Protein AF-A0A2V6VS79-F1 (afdb_monomer_lite)

Secondary structure (DSSP, 8-state):
-------------------------------------EEEEETTT--EEEE-TTS-EEEE-SSS-TTTT-EEE---TT--EEE--TTHHHHTT---

pLDDT: mean 74.75, std 19.58, range [38.62, 95.44]

Structure (mmCIF, N/CA/C/O backbone):
data_AF-A0A2V6VS79-F1
#
_entry.id   AF-A0A2V6VS79-F1
#
loop_
_atom_site.group_PDB
_atom_site.id
_atom_site.type_symbol
_atom_site.label_atom_id
_atom_site.label_alt_id
_atom_site.label_comp_id
_atom_site.label_asym_id
_atom_site.label_entity_id
_atom_site.label_seq_id
_atom_site.pdbx_PDB_ins_code
_atom_site.Cartn_x
_atom_site.Cartn_y
_atom_site.Cartn_z
_atom_site.occupancy
_atom_site.B_iso_or_equiv
_atom_site.auth_seq_id
_atom_site.auth_comp_id
_atom_site.auth_asym_id
_atom_site.auth_atom_id
_atom_site.pdbx_PDB_model_num
ATOM 1 N N . MET A 1 1 ? 52.216 -30.504 72.335 1.00 40.34 1 MET A N 1
ATOM 2 C CA . MET A 1 1 ? 50.969 -30.058 72.998 1.00 40.34 1 MET A CA 1
ATOM 3 C C . MET A 1 1 ? 49.984 -29.665 71.907 1.00 40.34 1 MET A C 1
ATOM 5 O O . MET A 1 1 ? 50.450 -29.268 70.844 1.00 40.34 1 MET A O 1
ATOM 9 N N . LEU A 1 2 ? 48.684 -29.865 72.135 1.00 44.78 2 LEU A N 1
ATOM 10 C CA . LEU A 1 2 ? 47.596 -29.441 71.239 1.00 44.78 2 LEU A CA 1
ATOM 11 C C . LEU A 1 2 ? 47.118 -28.012 71.590 1.00 44.78 2 LEU A C 1
ATOM 13 O O . LEU A 1 2 ? 47.673 -27.411 72.509 1.00 44.78 2 LEU A O 1
ATOM 17 N N . GLU A 1 3 ? 46.053 -27.561 70.906 1.00 38.62 3 GLU A N 1
ATOM 18 C CA . GLU A 1 3 ? 45.271 -26.323 71.113 1.00 38.62 3 GLU A CA 1
ATOM 19 C C . GLU A 1 3 ? 45.996 -25.029 70.654 1.00 38.62 3 GLU A C 1
ATOM 21 O O . GLU A 1 3 ? 47.170 -24.845 70.950 1.00 38.62 3 GLU A O 1
ATOM 26 N N . ALA A 1 4 ? 45.419 -24.051 69.935 1.00 41.91 4 ALA A N 1
ATOM 27 C CA . ALA A 1 4 ? 44.127 -23.865 69.243 1.00 41.91 4 ALA A CA 1
ATOM 28 C C . ALA A 1 4 ? 44.305 -22.722 68.183 1.00 41.91 4 ALA A C 1
ATOM 30 O O . ALA A 1 4 ? 45.371 -22.114 68.138 1.00 41.91 4 ALA A O 1
ATOM 31 N N . GLY A 1 5 ? 43.367 -22.326 67.306 1.00 38.66 5 GLY A N 1
ATOM 32 C CA . GLY A 1 5 ? 42.031 -22.846 66.982 1.00 38.66 5 GLY A CA 1
ATOM 33 C C . GLY A 1 5 ? 41.189 -21.887 66.101 1.00 38.66 5 GLY A C 1
ATOM 34 O O . GLY A 1 5 ? 41.065 -20.717 66.427 1.00 38.66 5 GLY A O 1
ATOM 35 N N . LEU A 1 6 ? 40.564 -22.435 65.045 1.00 45.84 6 LEU A N 1
ATOM 36 C CA . LEU A 1 6 ? 39.302 -22.017 64.383 1.00 45.84 6 LEU A CA 1
ATOM 37 C C . LEU A 1 6 ? 39.086 -20.600 63.754 1.00 45.84 6 LEU A C 1
ATOM 39 O O . LEU A 1 6 ? 39.054 -19.584 64.430 1.00 45.84 6 LEU A O 1
ATOM 43 N N . LEU A 1 7 ? 38.647 -20.647 62.478 1.00 45.94 7 LEU A N 1
ATOM 44 C CA . LEU A 1 7 ? 37.701 -19.760 61.750 1.00 45.94 7 LEU A CA 1
ATOM 45 C C . LEU A 1 7 ? 38.087 -18.309 61.370 1.00 45.94 7 LEU A C 1
ATOM 47 O O . LEU A 1 7 ? 38.428 -17.479 62.200 1.00 45.94 7 LEU A O 1
ATOM 51 N N . GLY A 1 8 ? 37.866 -17.971 60.087 1.00 38.97 8 GLY A N 1
ATOM 52 C CA . GLY A 1 8 ? 37.986 -16.604 59.557 1.00 38.97 8 GLY A CA 1
ATOM 53 C C . GLY A 1 8 ? 37.641 -16.465 58.064 1.00 38.97 8 GLY A C 1
ATOM 54 O O . GLY A 1 8 ? 38.537 -16.412 57.235 1.00 38.97 8 GLY A O 1
ATOM 55 N N . GLY A 1 9 ? 36.340 -16.435 57.743 1.00 44.62 9 GLY A N 1
ATOM 56 C CA . GLY A 1 9 ? 35.701 -15.893 56.523 1.00 44.62 9 GLY A CA 1
ATOM 57 C C . GLY A 1 9 ? 36.444 -15.855 55.171 1.00 44.62 9 GLY A C 1
ATOM 58 O O . GLY A 1 9 ? 37.299 -15.008 54.931 1.00 44.62 9 GLY A O 1
ATOM 59 N N . LYS A 1 10 ? 35.957 -16.637 54.195 1.00 52.41 10 LYS A N 1
ATOM 60 C CA . LYS A 1 10 ? 36.195 -16.388 52.760 1.00 52.41 10 LYS A CA 1
ATOM 61 C C . LYS A 1 10 ? 35.419 -15.141 52.314 1.00 52.41 10 LYS A C 1
ATOM 63 O O . LYS A 1 10 ? 34.197 -15.207 52.244 1.00 52.41 10 LYS A O 1
ATOM 68 N N . HIS A 1 11 ? 36.105 -14.059 51.958 1.00 48.03 11 HIS A N 1
ATOM 69 C CA . HIS A 1 11 ? 35.496 -12.900 51.296 1.00 48.03 11 HIS A CA 1
ATOM 70 C C . HIS A 1 11 ? 36.250 -12.604 49.995 1.00 48.03 11 HIS A C 1
ATOM 72 O O . HIS A 1 11 ? 37.230 -11.865 49.978 1.00 48.03 11 HIS A O 1
ATOM 78 N N . ASP A 1 12 ? 35.790 -13.233 48.912 1.00 52.06 12 ASP A N 1
ATOM 79 C CA . ASP A 1 12 ? 36.065 -12.763 47.555 1.00 52.06 12 ASP A CA 1
ATOM 80 C C . ASP A 1 12 ? 35.247 -11.484 47.324 1.00 52.06 12 ASP A C 1
ATOM 82 O O . ASP A 1 12 ? 34.081 -11.418 47.718 1.00 52.06 12 ASP A O 1
ATOM 86 N N . GLY A 1 13 ? 35.867 -10.435 46.785 1.00 44.72 13 GLY A N 1
ATOM 87 C CA . GLY A 1 13 ? 35.240 -9.114 46.791 1.00 44.72 13 GLY A CA 1
ATOM 88 C C . GLY A 1 13 ? 36.156 -7.987 46.350 1.00 44.72 13 GLY A C 1
ATOM 89 O O . GLY A 1 13 ? 36.316 -7.013 47.079 1.00 44.72 13 GLY A O 1
ATOM 90 N N . SER A 1 14 ? 36.757 -8.110 45.165 1.00 50.78 14 SER A N 1
ATOM 91 C CA . SER A 1 14 ? 37.455 -6.998 44.508 1.00 50.78 14 SER A CA 1
ATOM 92 C C . SER A 1 14 ? 36.460 -5.867 44.193 1.00 50.78 14 SER A C 1
ATOM 94 O O . SER A 1 14 ? 35.619 -6.055 43.310 1.00 50.78 14 SER A O 1
ATOM 96 N N . PRO A 1 15 ? 36.530 -4.684 44.837 1.00 49.78 15 PRO A N 1
ATOM 97 C CA . PRO A 1 15 ? 35.651 -3.575 44.502 1.00 49.78 15 PRO A CA 1
ATOM 98 C C . PRO A 1 15 ? 36.232 -2.871 43.274 1.00 49.78 15 PRO A C 1
ATOM 100 O O . PRO A 1 15 ? 37.121 -2.022 43.373 1.00 49.78 15 PRO A O 1
ATOM 103 N N . MET A 1 16 ? 35.771 -3.293 42.094 1.00 47.75 16 MET A N 1
ATOM 104 C CA . MET A 1 16 ? 36.231 -2.755 40.818 1.00 47.75 16 MET A CA 1
ATOM 105 C C . MET A 1 16 ? 35.970 -1.246 40.754 1.00 47.75 16 MET A C 1
ATOM 107 O O . MET A 1 16 ? 34.836 -0.776 40.841 1.00 47.75 16 MET A O 1
ATOM 111 N N . ARG A 1 17 ? 37.055 -0.485 40.607 1.00 55.75 17 ARG A N 1
ATOM 112 C CA . ARG A 1 17 ? 37.049 0.974 40.525 1.00 55.75 17 ARG A CA 1
ATOM 113 C C . ARG A 1 17 ? 36.542 1.407 39.150 1.00 55.75 17 ARG A C 1
ATOM 115 O O . ARG A 1 17 ? 37.352 1.618 38.253 1.00 55.75 17 ARG A O 1
ATOM 122 N N . TYR A 1 18 ? 35.236 1.613 39.016 1.00 45.41 18 TYR A N 1
ATOM 123 C CA . TYR A 1 18 ? 34.674 2.392 37.913 1.00 45.41 18 TYR A CA 1
ATOM 124 C C . TYR A 1 18 ? 33.936 3.616 38.445 1.00 45.41 18 TYR A C 1
ATOM 126 O O . TYR A 1 18 ? 32.761 3.574 38.795 1.00 45.41 18 TYR A O 1
ATOM 134 N N . LEU A 1 19 ? 34.676 4.727 38.474 1.00 59.09 19 LEU A N 1
ATOM 135 C CA . LEU A 1 19 ? 34.094 6.049 38.297 1.00 59.09 19 LEU A CA 1
ATOM 136 C C . LEU A 1 19 ? 33.440 6.075 36.912 1.00 59.09 19 LEU A C 1
ATOM 138 O O . LEU A 1 19 ? 34.141 6.033 35.903 1.00 59.09 19 LEU A O 1
ATOM 142 N N . MET A 1 20 ? 32.115 6.144 36.886 1.00 55.03 20 MET A N 1
ATOM 143 C CA . MET A 1 20 ? 31.342 6.602 35.735 1.00 55.03 20 MET A CA 1
ATOM 144 C C . MET A 1 20 ? 30.497 7.786 3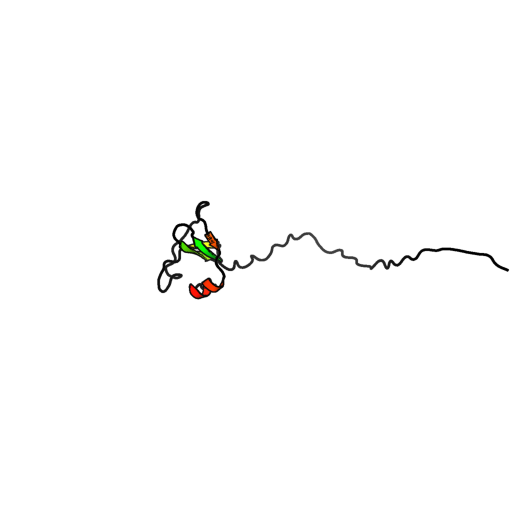6.198 1.00 55.03 20 MET A C 1
ATOM 146 O O . MET A 1 20 ? 29.304 7.669 36.462 1.00 55.03 20 MET A O 1
ATOM 150 N N . ASP A 1 21 ? 31.170 8.928 36.327 1.00 53.66 21 ASP A N 1
ATOM 151 C CA . ASP A 1 21 ? 30.536 10.227 36.125 1.00 53.66 21 ASP A CA 1
ATOM 152 C C . ASP A 1 21 ? 30.323 10.362 34.612 1.00 53.66 21 ASP A C 1
ATOM 154 O O . ASP A 1 21 ? 31.231 10.776 33.892 1.00 53.66 21 ASP A O 1
ATOM 158 N N . GLU A 1 22 ? 29.159 9.952 34.104 1.00 50.47 22 GLU A N 1
ATOM 159 C CA . GLU A 1 22 ? 28.805 10.233 32.714 1.00 50.47 22 GLU A CA 1
ATOM 160 C C . GLU A 1 22 ? 27.330 10.618 32.560 1.00 50.47 22 GLU A C 1
ATOM 162 O O . GLU A 1 22 ? 26.424 9.795 32.639 1.00 50.47 22 GLU A O 1
ATOM 167 N N . ALA A 1 23 ? 27.167 11.922 32.334 1.00 43.81 23 ALA A N 1
ATOM 168 C CA . ALA A 1 23 ? 26.163 12.592 31.515 1.00 43.81 23 ALA A CA 1
ATOM 169 C C . ALA A 1 23 ? 24.661 12.304 31.727 1.00 43.81 23 ALA A C 1
ATOM 171 O O . ALA A 1 23 ? 24.136 11.209 31.560 1.00 43.81 23 ALA A O 1
ATOM 172 N N . SER A 1 24 ? 23.959 13.416 31.959 1.00 53.00 24 SER A N 1
ATOM 173 C CA . SER A 1 24 ? 22.551 13.686 31.664 1.00 53.00 24 SER A CA 1
ATOM 174 C C . SER A 1 24 ? 21.810 12.688 30.773 1.00 53.00 24 SER A C 1
ATOM 176 O O . SER A 1 24 ? 22.217 12.392 29.653 1.00 53.00 24 SER A O 1
ATOM 178 N N . ARG A 1 25 ? 20.594 12.364 31.224 1.00 56.69 25 ARG A N 1
ATOM 179 C CA . ARG A 1 25 ? 19.482 11.902 30.388 1.00 56.69 25 ARG A CA 1
ATOM 180 C C . ARG A 1 25 ? 19.321 12.794 29.148 1.00 56.69 25 ARG A C 1
ATOM 182 O O . ARG A 1 25 ? 18.697 13.849 29.238 1.00 56.69 25 ARG A O 1
ATOM 189 N N . ASP A 1 26 ? 19.812 12.333 28.009 1.00 52.53 26 ASP A N 1
ATOM 190 C CA . ASP A 1 26 ? 19.204 12.636 26.719 1.00 52.53 26 ASP A CA 1
ATOM 191 C C . ASP A 1 26 ? 18.312 11.437 26.386 1.00 52.53 26 ASP A C 1
ATOM 193 O O . ASP A 1 26 ? 18.801 10.331 26.138 1.00 52.53 26 ASP A O 1
ATOM 197 N N . GLU A 1 27 ? 16.992 11.602 26.522 1.00 55.12 27 GLU A N 1
ATOM 198 C CA . GLU A 1 27 ? 16.063 10.540 26.138 1.00 55.12 27 GLU A CA 1
ATOM 199 C C . GLU A 1 27 ? 16.182 10.326 24.639 1.00 55.12 27 GLU A C 1
ATOM 201 O O . GLU A 1 27 ? 15.880 11.230 23.861 1.00 55.12 27 GLU A O 1
ATOM 206 N N . GLY A 1 28 ? 16.635 9.125 24.269 1.00 50.50 28 GLY A N 1
ATOM 207 C CA . GLY A 1 28 ? 17.090 8.791 22.929 1.00 50.50 28 GLY A CA 1
ATOM 208 C C . GLY A 1 28 ? 16.147 9.289 21.846 1.00 50.50 28 GLY A C 1
ATOM 209 O O . GLY A 1 28 ? 15.174 8.619 21.491 1.00 50.50 28 GLY A O 1
ATOM 210 N N . GLN A 1 29 ? 16.503 10.431 21.262 1.00 48.59 29 GLN A N 1
ATOM 211 C CA . GLN A 1 29 ? 15.891 10.939 20.053 1.00 48.59 29 GLN A CA 1
ATOM 212 C C . GLN A 1 29 ? 16.415 10.078 18.904 1.00 48.59 29 GLN A C 1
ATOM 214 O O . GLN A 1 29 ? 17.313 10.458 18.154 1.00 48.59 29 GLN A O 1
ATOM 219 N N . SER A 1 30 ? 15.880 8.854 18.823 1.00 49.09 30 SER A N 1
ATOM 220 C CA . SER A 1 30 ? 16.167 7.913 17.751 1.00 49.09 30 SER A CA 1
AT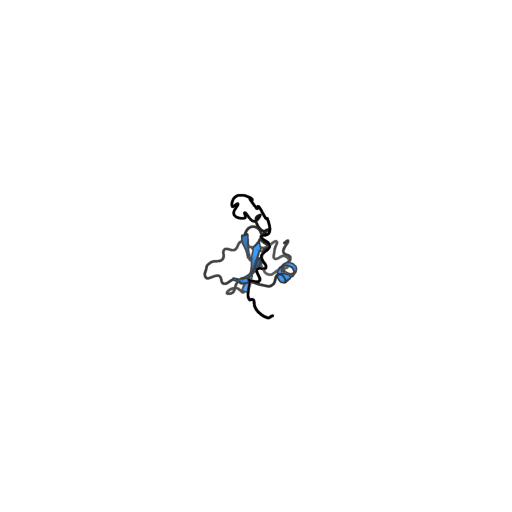OM 221 C C . SER A 1 30 ? 16.012 8.675 16.437 1.00 49.09 30 SER A C 1
ATOM 223 O O . SER A 1 30 ? 14.922 9.223 16.214 1.00 49.09 30 SER A O 1
ATOM 225 N N . PRO A 1 31 ? 17.054 8.752 15.583 1.00 53.31 31 PRO A N 1
ATOM 226 C CA . PRO A 1 31 ? 16.935 9.451 14.310 1.00 53.31 31 PRO A CA 1
ATOM 227 C C . PRO A 1 31 ? 15.723 8.858 13.596 1.00 53.31 31 PRO A C 1
ATOM 229 O O . PRO A 1 31 ? 15.573 7.633 13.665 1.00 53.31 31 PRO A O 1
ATOM 232 N N . PRO A 1 32 ? 14.842 9.676 12.982 1.00 53.94 32 PRO A N 1
ATOM 233 C CA . PRO A 1 32 ? 13.541 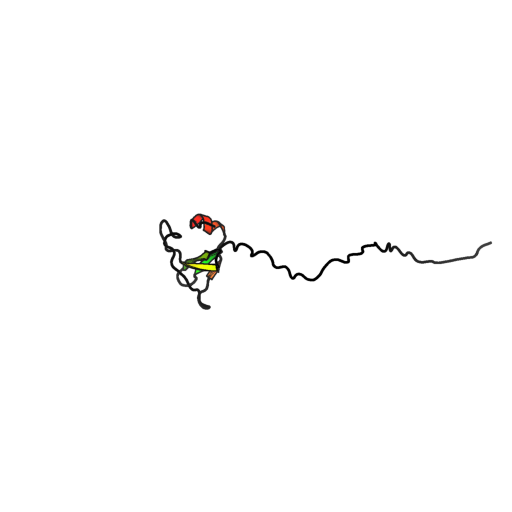9.219 12.511 1.00 53.94 32 PRO A CA 1
ATOM 234 C C . PRO A 1 32 ? 13.749 7.985 11.647 1.00 53.94 32 PRO A C 1
ATOM 236 O O . PRO A 1 32 ? 14.278 8.083 10.535 1.00 53.94 32 PRO A O 1
ATOM 239 N N . MET A 1 33 ? 13.422 6.816 12.215 1.00 53.31 33 MET A N 1
ATOM 240 C CA . MET A 1 33 ? 13.706 5.532 11.591 1.00 53.31 33 MET A CA 1
ATOM 241 C C . MET A 1 33 ? 12.988 5.573 10.258 1.00 53.31 33 MET A C 1
ATOM 243 O O . MET A 1 33 ? 11.757 5.634 10.252 1.00 53.31 33 MET A O 1
ATOM 247 N N . LYS A 1 34 ? 13.755 5.632 9.157 1.00 60.12 34 LYS A N 1
ATOM 248 C CA . LYS A 1 34 ? 13.216 5.775 7.801 1.00 60.12 34 LYS A CA 1
ATOM 249 C C . LYS A 1 34 ? 12.144 4.710 7.652 1.00 60.12 34 LYS A C 1
ATOM 251 O O . LYS A 1 34 ? 12.483 3.527 7.613 1.00 60.12 34 LYS A O 1
ATOM 256 N N . ARG A 1 35 ? 10.871 5.121 7.678 1.00 67.88 35 ARG A N 1
ATOM 257 C CA . ARG A 1 35 ? 9.760 4.177 7.756 1.00 67.88 35 ARG A CA 1
ATOM 258 C C . ARG A 1 35 ? 9.809 3.364 6.477 1.00 67.88 35 ARG A C 1
ATOM 260 O O . ARG A 1 35 ? 9.527 3.878 5.402 1.00 67.88 35 ARG A O 1
ATOM 267 N N . LEU A 1 36 ? 10.237 2.111 6.587 1.00 79.00 36 LEU A N 1
ATOM 268 C CA . LEU A 1 36 ? 10.139 1.171 5.486 1.00 79.00 36 LEU A CA 1
ATOM 269 C C . LEU A 1 36 ? 8.647 1.045 5.206 1.00 79.00 36 LEU A C 1
ATOM 271 O O . LEU A 1 36 ? 7.920 0.521 6.049 1.00 79.00 36 LEU A O 1
ATOM 275 N N . GLY A 1 37 ? 8.198 1.570 4.064 1.00 87.44 37 GLY A N 1
ATOM 276 C CA . GLY A 1 37 ? 6.778 1.575 3.734 1.00 87.44 37 GLY A CA 1
ATOM 277 C C . GLY A 1 37 ? 6.207 0.158 3.793 1.00 87.44 37 GLY A C 1
ATOM 278 O O . GLY A 1 37 ? 6.929 -0.821 3.581 1.00 87.44 37 GLY A O 1
ATOM 279 N N . ALA A 1 38 ? 4.933 0.029 4.126 1.00 91.12 38 ALA A N 1
ATOM 280 C CA . ALA A 1 38 ? 4.281 -1.253 4.362 1.00 91.12 38 ALA A CA 1
ATOM 281 C C . ALA A 1 38 ? 3.213 -1.519 3.300 1.00 91.12 38 ALA A C 1
ATOM 283 O O . ALA A 1 38 ? 2.694 -0.597 2.674 1.00 91.12 38 ALA A O 1
ATOM 284 N N . VAL A 1 39 ? 2.895 -2.793 3.089 1.00 93.12 39 VAL A N 1
ATOM 285 C CA . VAL A 1 39 ? 1.860 -3.224 2.148 1.00 93.12 39 VAL A CA 1
ATOM 286 C C . VAL A 1 39 ? 0.822 -4.014 2.931 1.00 93.12 39 VAL A C 1
ATOM 288 O O . VAL A 1 39 ? 1.164 -4.811 3.806 1.00 93.12 39 VAL A O 1
ATOM 291 N N . PHE A 1 40 ? -0.439 -3.779 2.604 1.00 94.00 40 PHE A N 1
ATOM 292 C CA . PHE A 1 40 ? -1.613 -4.348 3.237 1.00 94.00 40 PHE A CA 1
ATOM 293 C C . PHE A 1 40 ? -2.613 -4.794 2.166 1.00 94.00 40 PHE A C 1
ATOM 295 O O . PHE A 1 40 ? -2.575 -4.328 1.024 1.00 94.00 40 PHE A O 1
ATOM 302 N N . VAL A 1 41 ? -3.544 -5.655 2.556 1.00 92.81 41 VAL A N 1
ATOM 303 C CA . VAL A 1 41 ? -4.776 -5.924 1.813 1.00 92.81 41 VAL A CA 1
ATOM 304 C C . VAL A 1 41 ? -5.946 -5.418 2.645 1.00 92.81 41 VAL A C 1
ATOM 306 O O . VAL A 1 41 ? -6.081 -5.768 3.816 1.00 92.81 41 VAL A O 1
ATOM 309 N N . GLU A 1 42 ? -6.795 -4.595 2.042 1.00 92.19 42 GLU A N 1
ATOM 310 C CA . GLU A 1 42 ? -8.045 -4.153 2.653 1.00 92.19 42 GLU A CA 1
ATOM 311 C C . GLU A 1 42 ? -9.071 -5.299 2.612 1.00 92.19 42 GLU A C 1
ATOM 313 O O . GLU A 1 42 ? -9.261 -5.961 1.588 1.00 92.19 42 GLU A O 1
ATOM 318 N N . ARG A 1 43 ? -9.693 -5.599 3.754 1.00 89.94 43 ARG A N 1
ATOM 319 C CA . ARG A 1 43 ? -10.460 -6.834 3.968 1.00 89.94 43 ARG A CA 1
ATOM 320 C C . ARG A 1 43 ? -11.789 -6.903 3.216 1.00 89.94 43 ARG A C 1
ATOM 322 O O . ARG A 1 43 ? -12.182 -8.010 2.843 1.00 89.94 43 ARG A O 1
ATOM 329 N N . LEU A 1 44 ? -12.474 -5.779 3.008 1.00 87.31 44 LEU A N 1
ATOM 330 C CA . LEU A 1 44 ? -13.815 -5.722 2.413 1.00 87.31 44 LEU A CA 1
ATOM 331 C C . LEU A 1 44 ? -13.768 -5.782 0.881 1.00 87.31 44 LEU A C 1
ATOM 333 O O . LEU A 1 44 ? -14.472 -6.577 0.261 1.00 87.31 44 LEU A O 1
ATOM 337 N N . THR A 1 45 ? -12.914 -4.963 0.274 1.00 87.25 45 THR A N 1
ATOM 338 C CA . THR A 1 45 ? -12.760 -4.799 -1.180 1.00 87.25 45 THR A CA 1
ATOM 339 C C . THR A 1 45 ? -11.649 -5.665 -1.774 1.00 87.25 45 THR A C 1
ATOM 341 O O . THR A 1 45 ? -11.565 -5.789 -2.995 1.00 87.25 45 THR A O 1
ATOM 344 N N . ARG A 1 46 ? -10.794 -6.265 -0.928 1.00 89.50 46 ARG A N 1
ATOM 345 C CA . ARG A 1 46 ? -9.589 -7.023 -1.322 1.00 89.50 46 ARG A CA 1
ATOM 346 C C . ARG A 1 46 ? -8.584 -6.204 -2.137 1.00 89.50 46 ARG A C 1
ATOM 348 O O . ARG A 1 46 ? -7.788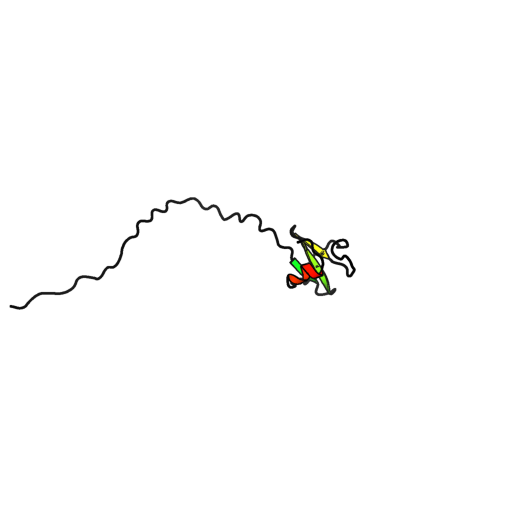 -6.767 -2.886 1.00 89.50 46 ARG A O 1
ATOM 355 N N . GLN A 1 47 ? -8.602 -4.882 -1.978 1.00 91.44 47 GLN A N 1
ATOM 356 C CA . GLN A 1 47 ? -7.668 -3.982 -2.646 1.00 91.44 47 GLN A CA 1
ATOM 357 C C . GLN A 1 47 ? -6.310 -3.949 -1.944 1.00 91.44 47 GLN A C 1
ATOM 359 O O . GLN A 1 47 ? -6.204 -4.036 -0.720 1.00 91.44 47 GLN A O 1
ATOM 364 N N . TRP A 1 48 ? -5.262 -3.789 -2.745 1.00 93.00 48 TRP A N 1
ATOM 365 C CA . TRP A 1 48 ? -3.910 -3.542 -2.267 1.00 93.00 48 TRP A CA 1
ATOM 366 C C . TRP A 1 48 ? -3.804 -2.119 -1.723 1.00 93.00 48 TRP A C 1
ATOM 368 O O . TRP A 1 48 ? -4.081 -1.156 -2.441 1.00 93.00 48 TRP A O 1
ATOM 378 N N . VAL A 1 49 ? -3.367 -1.990 -0.473 1.00 94.31 49 VAL A N 1
ATOM 379 C CA . VAL A 1 49 ? -3.142 -0.707 0.198 1.00 94.31 49 VAL A CA 1
ATOM 380 C C . VAL A 1 49 ? -1.675 -0.600 0.593 1.00 94.31 49 VAL A C 1
ATOM 382 O O . VAL A 1 49 ? -1.098 -1.526 1.156 1.00 94.31 49 VAL A O 1
ATOM 385 N N . VAL A 1 50 ? -1.053 0.537 0.310 1.00 93.94 50 VAL A N 1
ATOM 386 C CA . VAL A 1 50 ? 0.356 0.804 0.598 1.00 93.94 50 VAL A CA 1
ATOM 387 C C . VAL A 1 50 ? 0.476 1.996 1.529 1.00 93.94 50 VAL A C 1
ATOM 389 O O . VAL A 1 50 ? -0.058 3.061 1.239 1.00 93.94 50 VAL A O 1
ATOM 392 N N . LEU A 1 51 ? 1.218 1.819 2.618 1.00 92.62 51 LEU A N 1
ATOM 393 C CA . LEU A 1 51 ? 1.731 2.899 3.450 1.00 92.62 51 LEU A CA 1
ATOM 394 C C . LEU A 1 51 ? 3.115 3.284 2.927 1.00 92.62 51 LEU A C 1
ATOM 396 O O . LEU A 1 51 ? 4.027 2.457 2.949 1.00 92.62 51 LEU A O 1
ATOM 400 N N . ASP A 1 52 ? 3.285 4.513 2.456 1.00 91.62 52 ASP A N 1
ATOM 401 C CA . ASP A 1 52 ? 4.588 4.995 1.996 1.00 91.62 52 ASP A CA 1
ATOM 402 C C . ASP A 1 52 ? 5.512 5.413 3.168 1.00 91.62 52 ASP A C 1
ATOM 404 O O . ASP A 1 52 ? 5.070 5.508 4.320 1.00 91.62 52 ASP A O 1
ATOM 408 N N . PRO A 1 53 ? 6.811 5.668 2.912 1.00 90.00 53 PRO A N 1
ATOM 409 C CA . PRO A 1 53 ? 7.737 6.164 3.934 1.00 90.00 53 PRO A CA 1
ATOM 410 C C . PRO A 1 53 ? 7.383 7.528 4.549 1.00 90.00 53 PRO A C 1
ATOM 412 O O . PRO A 1 53 ? 7.886 7.847 5.626 1.00 90.00 53 PRO A O 1
ATOM 415 N N . GLU A 1 54 ? 6.532 8.330 3.898 1.00 90.38 54 GLU A N 1
ATOM 416 C CA . GLU A 1 54 ? 6.025 9.600 4.438 1.00 90.38 54 GLU A CA 1
ATOM 417 C C . GLU A 1 54 ? 4.857 9.388 5.420 1.00 90.38 54 GLU A C 1
ATOM 419 O O . GLU A 1 54 ? 4.493 10.304 6.156 1.00 90.38 54 GLU A O 1
ATOM 424 N N . GLY A 1 55 ? 4.282 8.183 5.466 1.00 89.62 55 GLY A N 1
ATOM 425 C CA . GLY A 1 55 ? 3.140 7.839 6.307 1.00 89.62 55 GLY A CA 1
ATOM 426 C C . GLY A 1 55 ? 1.776 8.035 5.639 1.00 89.62 55 GLY A C 1
ATOM 427 O O . GLY A 1 55 ? 0.771 8.066 6.347 1.00 89.62 55 GLY A O 1
ATOM 428 N N . LYS A 1 56 ? 1.716 8.170 4.307 1.00 92.56 56 LYS A N 1
ATOM 429 C CA . LYS A 1 56 ? 0.462 8.295 3.543 1.00 92.56 56 LYS A CA 1
ATOM 430 C C . LYS A 1 56 ? 0.003 6.927 3.045 1.00 92.56 56 LYS A C 1
ATOM 432 O O . LYS A 1 56 ? 0.823 6.090 2.664 1.00 92.56 56 LYS A O 1
ATOM 437 N N . PHE A 1 57 ? -1.312 6.724 3.013 1.00 93.88 57 PHE A N 1
ATOM 438 C CA . PHE A 1 57 ? -1.926 5.505 2.497 1.00 93.88 57 PHE A CA 1
ATOM 439 C C . PHE A 1 57 ? -2.400 5.679 1.049 1.00 93.88 57 PHE A C 1
ATOM 441 O O . PHE A 1 57 ? -2.960 6.710 0.670 1.00 93.88 57 PHE A O 1
ATOM 448 N N . TRP A 1 58 ? -2.204 4.634 0.250 1.00 95.44 58 TRP A N 1
ATOM 449 C CA . TRP A 1 58 ? -2.499 4.609 -1.178 1.00 95.44 58 TRP A CA 1
ATOM 450 C C . TRP A 1 58 ? -3.173 3.294 -1.573 1.00 95.44 58 TRP A C 1
ATOM 452 O O . TRP A 1 58 ? -2.647 2.231 -1.255 1.00 95.44 58 TRP A O 1
ATOM 462 N N . ILE A 1 59 ? -4.286 3.343 -2.307 1.00 94.19 59 ILE A N 1
ATOM 463 C CA . ILE A 1 59 ? -4.813 2.173 -3.026 1.00 94.19 59 ILE A CA 1
ATOM 464 C C . ILE A 1 59 ? -3.996 1.977 -4.300 1.00 94.19 59 ILE A C 1
ATOM 466 O O . ILE A 1 59 ? -3.764 2.927 -5.052 1.00 94.19 59 ILE A O 1
ATOM 470 N N . LEU A 1 60 ? -3.623 0.731 -4.574 1.00 92.25 60 LEU A N 1
ATOM 471 C CA . LEU A 1 60 ? -3.078 0.313 -5.858 1.00 92.25 60 LEU A CA 1
ATOM 472 C C . LEU A 1 60 ? -4.190 -0.300 -6.728 1.00 92.25 60 LEU A C 1
ATOM 474 O O . LEU A 1 60 ? -4.728 -1.351 -6.362 1.00 92.25 60 LEU A O 1
ATOM 478 N N . PRO A 1 61 ? -4.545 0.302 -7.878 1.00 89.25 61 PRO A N 1
ATOM 479 C CA . PRO A 1 61 ? -5.450 -0.333 -8.829 1.00 89.25 61 PRO A CA 1
ATOM 480 C C . PRO A 1 61 ? -4.786 -1.553 -9.483 1.00 89.25 61 PRO A C 1
ATOM 482 O O . PRO A 1 61 ? -3.570 -1.591 -9.669 1.00 89.25 61 PRO A O 1
ATOM 485 N N . ALA A 1 62 ? -5.586 -2.542 -9.882 1.00 83.19 62 ALA A N 1
ATOM 486 C CA . ALA A 1 62 ? -5.097 -3.662 -10.682 1.00 83.19 62 ALA A CA 1
ATOM 487 C C . ALA A 1 62 ? -4.779 -3.199 -12.119 1.00 83.19 62 ALA A C 1
ATOM 489 O O . ALA A 1 62 ? -5.646 -2.649 -12.796 1.00 83.19 62 ALA A O 1
ATOM 490 N N . GLY A 1 63 ? -3.547 -3.428 -12.579 1.00 81.50 63 GLY A N 1
ATOM 491 C CA . GLY A 1 63 ? -3.056 -3.046 -13.908 1.00 81.50 63 GLY A CA 1
ATOM 492 C C . GLY A 1 63 ? -1.527 -3.132 -13.998 1.00 81.50 63 GLY A C 1
ATOM 493 O O . GLY A 1 63 ? -0.882 -3.532 -13.031 1.00 81.50 63 GLY A O 1
ATOM 494 N N . ASP A 1 64 ? -0.953 -2.750 -15.144 1.00 78.56 64 ASP A N 1
ATOM 495 C CA . ASP A 1 64 ? 0.488 -2.896 -15.429 1.00 78.56 64 ASP A CA 1
ATOM 496 C C . ASP A 1 64 ? 1.413 -2.005 -14.581 1.00 78.56 64 ASP A C 1
ATOM 498 O O . ASP A 1 64 ? 2.531 -2.406 -14.267 1.00 78.56 64 ASP A O 1
ATOM 502 N N . ASP A 1 65 ? 0.969 -0.803 -14.194 1.00 83.88 65 ASP A N 1
ATOM 503 C CA . ASP A 1 65 ? 1.723 0.089 -13.298 1.00 83.88 65 ASP A CA 1
ATOM 504 C C . ASP A 1 65 ? 0.828 0.582 -12.142 1.00 83.88 65 ASP A C 1
ATOM 506 O O . ASP A 1 65 ? 0.238 1.671 -12.212 1.00 83.88 65 ASP A O 1
ATOM 510 N N . PRO A 1 66 ? 0.666 -0.233 -11.082 1.00 87.94 66 PRO A N 1
ATOM 511 C CA . PRO A 1 66 ? -0.190 0.100 -9.948 1.00 87.94 66 PRO A CA 1
ATOM 512 C C . PRO A 1 66 ? 0.314 1.322 -9.170 1.00 87.94 66 PRO A C 1
ATOM 514 O O . PRO A 1 66 ? -0.486 2.113 -8.673 1.00 87.94 66 PRO A O 1
ATOM 517 N N . TRP A 1 67 ? 1.634 1.505 -9.063 1.00 90.12 67 TRP A N 1
ATOM 518 C CA . TRP A 1 67 ? 2.216 2.579 -8.258 1.00 90.12 67 TRP A CA 1
ATOM 519 C C . TRP A 1 67 ? 2.092 3.956 -8.921 1.00 90.12 67 TRP A C 1
ATOM 521 O O . TRP A 1 67 ? 1.827 4.944 -8.226 1.00 90.12 67 TRP A O 1
ATOM 531 N N . ARG A 1 68 ? 2.225 4.062 -10.253 1.00 89.50 68 ARG A N 1
ATOM 532 C CA . ARG A 1 68 ? 1.956 5.329 -10.962 1.00 89.50 68 ARG A CA 1
ATOM 533 C C . ARG A 1 68 ? 0.493 5.740 -10.887 1.00 89.50 68 ARG A C 1
ATOM 535 O O . ARG A 1 68 ? 0.221 6.926 -10.735 1.00 89.50 68 ARG A O 1
ATOM 542 N N . ASN A 1 69 ? -0.421 4.775 -10.960 1.00 90.12 69 ASN A N 1
ATOM 543 C CA . ASN A 1 69 ? -1.868 5.008 -10.973 1.00 90.12 69 ASN A CA 1
ATOM 544 C C . ASN A 1 69 ? -2.511 4.959 -9.573 1.00 90.12 69 ASN A C 1
ATOM 546 O O . ASN A 1 69 ? -3.733 4.864 -9.456 1.00 90.12 69 ASN A O 1
ATOM 550 N N . ARG A 1 70 ? -1.700 5.003 -8.508 1.00 93.25 70 ARG A N 1
ATOM 551 C CA . ARG A 1 70 ? -2.166 4.909 -7.120 1.00 93.25 70 ARG A CA 1
ATOM 552 C C . ARG A 1 70 ? -3.162 6.016 -6.765 1.00 93.25 70 ARG A C 1
ATOM 554 O O . ARG A 1 70 ? -2.994 7.172 -7.154 1.00 93.25 70 ARG A O 1
ATOM 561 N N . LEU A 1 71 ? -4.164 5.668 -5.965 1.00 93.94 71 LEU A N 1
ATOM 562 C CA . LEU A 1 71 ? -5.209 6.582 -5.503 1.00 93.94 71 LEU A CA 1
ATOM 563 C C . LEU A 1 71 ? -5.023 6.890 -4.010 1.00 93.94 71 LEU A C 1
ATOM 565 O O . LEU A 1 71 ? -4.632 5.992 -3.262 1.00 93.94 71 LEU A O 1
ATOM 569 N N . PRO A 1 72 ? -5.281 8.127 -3.545 1.00 94.31 72 PRO A N 1
ATOM 570 C CA . PRO A 1 72 ? -5.176 8.460 -2.128 1.00 94.31 72 PRO A CA 1
ATOM 571 C C . PRO A 1 72 ? -6.197 7.659 -1.318 1.00 94.31 72 PRO A C 1
ATOM 573 O O . PRO A 1 72 ? -7.364 7.560 -1.701 1.00 94.31 72 PRO A O 1
ATOM 576 N N . PHE A 1 73 ? -5.766 7.113 -0.184 1.00 93.25 73 PHE A N 1
ATOM 577 C CA . PHE A 1 73 ? -6.606 6.301 0.687 1.00 93.25 73 PHE A CA 1
ATOM 578 C C . PHE A 1 73 ? -6.567 6.814 2.123 1.00 93.25 73 PHE A C 1
ATOM 580 O O . PHE A 1 73 ? -5.528 7.246 2.613 1.00 93.25 73 PHE A O 1
ATOM 587 N N . HIS A 1 74 ? -7.708 6.748 2.802 1.00 91.12 74 HIS A N 1
ATOM 588 C CA . HIS A 1 74 ? -7.850 7.148 4.197 1.00 91.12 74 HIS A CA 1
ATOM 589 C C . HIS A 1 74 ? -8.515 5.990 4.946 1.00 91.12 74 HIS A C 1
ATOM 591 O O . HIS A 1 74 ? -9.741 5.881 4.895 1.00 91.12 74 HIS A O 1
ATOM 597 N N . PRO A 1 75 ? -7.739 5.091 5.580 1.00 87.75 75 PRO A N 1
ATOM 598 C CA . PRO A 1 75 ? -8.318 4.004 6.354 1.00 87.75 75 PRO A CA 1
ATOM 599 C C . PRO A 1 75 ? -9.090 4.558 7.557 1.00 87.75 75 PRO A C 1
ATOM 601 O O . PRO A 1 75 ? -8.595 5.416 8.288 1.00 87.75 75 PRO A O 1
ATOM 604 N N . THR A 1 76 ? -10.303 4.051 7.753 1.00 86.56 76 THR A N 1
ATOM 605 C CA . THR A 1 76 ? -11.125 4.255 8.956 1.00 86.56 76 THR A CA 1
ATOM 606 C C . THR A 1 76 ? -10.914 3.114 9.955 1.00 86.56 76 THR A C 1
ATOM 608 O O . THR A 1 76 ? -10.269 2.119 9.635 1.00 86.56 76 THR A O 1
ATOM 611 N N . GLU A 1 77 ? -11.492 3.209 11.153 1.00 82.56 77 GLU A N 1
ATOM 612 C CA . GLU A 1 77 ? -11.429 2.133 12.158 1.00 82.56 77 GLU A CA 1
ATOM 613 C C . GLU A 1 77 ? -12.091 0.823 11.675 1.00 82.56 77 GLU A C 1
ATOM 615 O O . GLU A 1 77 ? -11.591 -0.262 11.966 1.00 82.56 77 GLU A O 1
ATOM 620 N N . ASP A 1 78 ? -13.148 0.910 10.857 1.00 84.62 78 ASP A N 1
ATOM 621 C CA . ASP A 1 78 ? -13.771 -0.237 10.173 1.00 84.62 78 ASP A CA 1
ATOM 622 C C . ASP A 1 78 ? -12.931 -0.802 9.012 1.00 84.62 78 ASP A C 1
ATOM 624 O O . ASP A 1 78 ? -13.166 -1.923 8.549 1.00 84.62 78 ASP A O 1
ATOM 628 N N . THR A 1 79 ? -11.957 -0.036 8.511 1.00 81.19 79 THR A N 1
ATOM 629 C CA . THR A 1 79 ? -11.108 -0.429 7.381 1.00 81.19 79 THR A CA 1
ATOM 630 C C . THR A 1 79 ? -10.054 -1.427 7.852 1.00 81.19 79 THR A C 1
ATOM 632 O O . THR A 1 79 ? -8.912 -1.081 8.156 1.00 81.19 79 THR A O 1
ATOM 635 N N . GLY A 1 80 ? -10.436 -2.700 7.909 1.00 89.69 80 GLY A N 1
ATOM 636 C CA . GLY A 1 80 ? -9.523 -3.775 8.270 1.00 89.69 80 GLY A CA 1
ATOM 637 C C . GLY A 1 80 ? -8.394 -3.927 7.245 1.00 89.69 80 GLY A C 1
ATOM 638 O O . GLY A 1 80 ? -8.635 -4.384 6.130 1.00 89.69 80 GLY A O 1
ATOM 639 N N . LEU A 1 81 ? -7.166 -3.582 7.638 1.00 93.06 81 LEU A N 1
ATOM 640 C CA . LEU A 1 81 ? -5.951 -3.746 6.835 1.00 93.06 81 LEU A CA 1
ATOM 641 C C . LEU A 1 81 ? -5.126 -4.942 7.326 1.00 93.06 81 LEU A C 1
ATOM 643 O O . LEU A 1 81 ? -4.507 -4.879 8.388 1.00 93.06 81 LEU A O 1
ATOM 647 N N . ASP A 1 82 ? -5.069 -6.009 6.530 1.00 93.56 82 ASP A N 1
ATOM 648 C CA . ASP A 1 82 ? -4.221 -7.172 6.807 1.00 93.56 82 ASP A CA 1
ATOM 649 C C . ASP A 1 82 ? -2.806 -6.928 6.241 1.00 93.56 82 ASP A C 1
ATOM 651 O O . ASP A 1 82 ? -2.670 -6.751 5.027 1.00 93.56 82 ASP A O 1
ATOM 655 N N . PRO A 1 83 ? -1.735 -6.901 7.058 1.00 92.12 83 PRO A N 1
ATOM 656 C CA . PRO A 1 83 ? -0.374 -6.672 6.570 1.00 92.12 83 PRO A CA 1
ATOM 657 C C . PRO A 1 83 ? 0.127 -7.861 5.743 1.00 92.12 83 PRO A C 1
ATOM 659 O O . PRO A 1 83 ? -0.057 -9.016 6.131 1.00 92.12 83 PRO A O 1
ATOM 662 N N . VAL A 1 84 ? 0.826 -7.591 4.637 1.00 90.81 84 VAL A N 1
ATOM 663 C CA . VAL A 1 84 ? 1.421 -8.643 3.797 1.00 90.81 84 VAL A CA 1
ATOM 664 C C . VAL A 1 84 ? 2.951 -8.696 3.897 1.00 90.81 84 VAL A C 1
ATOM 666 O O . VAL A 1 84 ? 3.599 -7.690 4.202 1.00 90.81 84 VAL A O 1
ATOM 669 N N . PRO A 1 85 ? 3.572 -9.856 3.606 1.00 88.81 85 PRO A N 1
ATOM 670 C CA . PRO A 1 85 ? 5.025 -9.992 3.577 1.00 88.81 85 PRO A CA 1
ATOM 671 C C . PRO A 1 85 ? 5.726 -9.016 2.619 1.00 88.81 85 PRO A C 1
ATOM 673 O O . PRO A 1 85 ? 5.279 -8.773 1.499 1.00 88.81 85 PRO A O 1
ATOM 676 N N . GLY A 1 86 ? 6.907 -8.531 3.012 1.00 84.06 86 GLY A N 1
ATOM 677 C CA . GLY A 1 86 ? 7.652 -7.510 2.26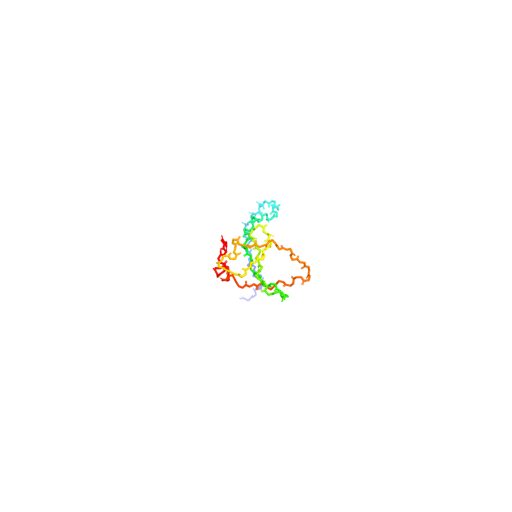3 1.00 84.06 86 GLY A CA 1
ATOM 678 C C . GLY A 1 86 ? 8.076 -7.884 0.833 1.00 84.06 86 GLY A C 1
ATOM 679 O O . GLY A 1 86 ? 8.416 -6.990 0.061 1.00 84.06 86 GLY A O 1
ATOM 680 N N . HIS A 1 87 ? 8.027 -9.161 0.431 1.00 86.00 87 HIS A N 1
ATOM 681 C CA . HIS A 1 87 ? 8.316 -9.550 -0.955 1.00 86.00 87 HIS A CA 1
ATOM 682 C C . HIS A 1 87 ? 7.285 -8.993 -1.952 1.00 86.00 87 HIS A C 1
ATOM 684 O O . HIS A 1 87 ? 7.654 -8.682 -3.084 1.00 86.00 87 HIS A O 1
ATOM 690 N N . TYR A 1 88 ? 6.036 -8.758 -1.526 1.00 88.25 88 TYR A N 1
ATOM 691 C CA . TYR A 1 88 ? 5.004 -8.154 -2.376 1.00 88.25 88 TYR A CA 1
ATOM 692 C C . TYR A 1 88 ? 5.356 -6.737 -2.847 1.00 88.25 88 TYR A C 1
ATOM 694 O O . TYR A 1 88 ? 4.898 -6.337 -3.910 1.00 88.25 88 TYR A O 1
ATOM 702 N N . LYS A 1 89 ? 6.233 -6.004 -2.145 1.00 87.25 89 LYS A N 1
ATOM 703 C CA . LYS A 1 89 ? 6.731 -4.692 -2.602 1.00 87.25 89 LYS A CA 1
ATOM 704 C C . LYS A 1 89 ? 7.382 -4.757 -3.984 1.00 87.25 89 LYS A C 1
ATOM 706 O O . LYS A 1 89 ? 7.131 -3.900 -4.823 1.00 87.25 89 LYS A O 1
ATOM 711 N N . HIS A 1 90 ? 8.182 -5.799 -4.215 1.00 85.50 90 HIS A N 1
ATOM 712 C CA . HIS A 1 90 ? 8.877 -6.023 -5.480 1.00 85.50 90 HIS A CA 1
ATOM 713 C C . HIS A 1 90 ? 7.893 -6.455 -6.575 1.00 85.50 90 HIS A C 1
ATOM 715 O O . HIS A 1 90 ? 7.986 -5.983 -7.702 1.00 85.50 90 HIS A O 1
ATOM 721 N N . VAL A 1 91 ? 6.913 -7.300 -6.227 1.00 86.12 91 VAL A N 1
ATOM 722 C CA . VAL A 1 91 ? 5.839 -7.741 -7.139 1.00 86.12 91 VAL A CA 1
ATOM 723 C C . VAL A 1 91 ? 4.959 -6.564 -7.583 1.00 86.12 91 VAL A C 1
ATOM 725 O O . VAL A 1 91 ? 4.536 -6.513 -8.731 1.00 86.12 91 VAL A O 1
ATOM 728 N N . LEU A 1 92 ? 4.714 -5.604 -6.687 1.00 85.06 92 LEU A N 1
ATOM 729 C CA . LEU A 1 92 ? 3.910 -4.400 -6.928 1.00 85.06 92 LEU A CA 1
ATOM 730 C C . LEU A 1 92 ? 4.723 -3.216 -7.493 1.00 85.06 92 LEU A C 1
ATOM 732 O O . LEU A 1 92 ? 4.175 -2.126 -7.644 1.00 85.06 92 LEU A O 1
ATOM 736 N N . GLY A 1 93 ? 6.018 -3.400 -7.784 1.00 85.06 93 GLY A N 1
ATOM 737 C CA . GLY A 1 93 ? 6.872 -2.363 -8.378 1.00 85.06 93 GLY A CA 1
ATOM 738 C C . GLY A 1 93 ? 7.08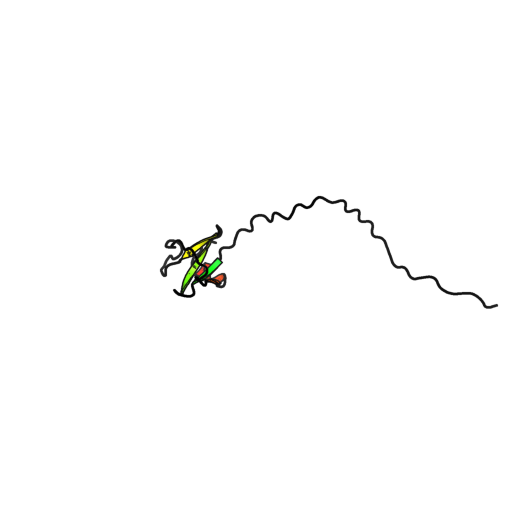1 -1.119 -7.504 1.00 85.06 93 GLY A C 1
ATOM 739 O O . GLY A 1 93 ? 7.251 -0.021 -8.035 1.00 85.06 93 GLY A O 1
ATOM 740 N N . LEU A 1 94 ? 7.039 -1.257 -6.174 1.00 87.75 94 LEU A N 1
ATOM 741 C CA . LEU A 1 94 ? 7.181 -0.122 -5.257 1.00 87.75 94 LEU A CA 1
ATOM 742 C C . LEU A 1 94 ? 8.629 0.409 -5.241 1.00 87.75 94 LEU A C 1
ATOM 744 O O . LEU A 1 94 ? 9.568 -0.386 -5.237 1.00 87.75 94 LEU A O 1
ATOM 748 N N . PRO A 1 95 ? 8.845 1.738 -5.189 1.00 85.56 95 PRO A N 1
ATOM 749 C CA . PRO A 1 95 ? 10.179 2.335 -5.290 1.00 85.56 95 PRO A CA 1
ATOM 750 C C . PRO A 1 95 ? 10.935 2.429 -3.943 1.00 85.56 95 PRO A C 1
ATOM 752 O O . PRO A 1 95 ? 11.772 3.321 -3.792 1.00 85.56 95 PRO A O 1
ATOM 755 N N . PHE A 1 96 ? 10.618 1.582 -2.949 1.00 83.19 96 PHE A N 1
ATOM 756 C CA . PHE A 1 96 ? 11.153 1.639 -1.573 1.00 83.19 96 PHE A CA 1
ATOM 757 C C . PHE A 1 96 ? 11.106 0.293 -0.815 1.00 83.19 96 PHE A C 1
ATOM 759 O O . PHE A 1 96 ? 10.295 -0.589 -1.181 1.00 83.19 96 PHE A O 1
#

Foldseek 3Di:
DDDDDDDDDDDDDDPDDDDPPDDDDPPDPPPPPQPPKFWWQFDPVRWIWIQHSVRFIWTFDDDDQRPVVIDGDDDDPPRDTHTDDPVVCVVNVPPD

Sequence (96 aa):
MLEAGLLGGKHDGSPMRYLMDEASRDEGQSPPMKRLGAVFVERLTRQWVVLDPEGKFWILPAGDDPWRNRLPFHPTEDTGLDPVPGHYKHVLGLPF

Radius of gyration: 30.54 Å; chains: 1; bounding box: 65×44×88 Å